Protein AF-A0A966NZ99-F1 (afdb_monomer_lite)

Secondary structure (DSSP, 8-state):
-----HHHHHHHHHHHHHHHHHHHHHHHHHHHHHHHHHHHHHHHHHHHHHHHHHHHHHHHHHHHHHHHHHHHSSB--EEEEETTEEEEE--B---

Sequence (95 aa):
MFEIDLDTAKNLSVGLIVGSVLFLLLVLKFAKSVVTKLLLVALALGVGYLAFTQRDDVNACAAKVRTLMSAEGFVKDLSCHFFGQDISMSSIDLP

Structure (mmCIF, N/CA/C/O backbone):
data_AF-A0A966NZ99-F1
#
_entry.id   AF-A0A966NZ99-F1
#
loop_
_atom_site.group_PDB
_atom_site.id
_atom_site.type_symbol
_atom_site.label_atom_id
_atom_site.label_alt_id
_atom_site.label_comp_id
_atom_site.label_asym_id
_atom_site.label_entity_id
_atom_site.label_seq_id
_atom_site.pdbx_PDB_ins_code
_atom_site.Cartn_x
_atom_site.Cartn_y
_atom_site.Cartn_z
_atom_site.occupancy
_atom_site.B_iso_or_equiv
_atom_site.auth_seq_id
_atom_site.auth_comp_id
_atom_site.auth_asym_id
_atom_site.auth_atom_id
_atom_site.pdbx_PDB_model_num
ATOM 1 N N . MET A 1 1 ? 42.167 4.356 -34.281 1.00 39.38 1 MET A N 1
ATOM 2 C CA . MET A 1 1 ? 40.826 4.129 -34.856 1.00 39.38 1 MET A CA 1
ATOM 3 C C . MET A 1 1 ? 40.282 2.870 -34.213 1.00 39.38 1 MET A C 1
ATOM 5 O O . MET A 1 1 ? 40.976 1.866 -34.247 1.00 39.38 1 MET A O 1
ATOM 9 N N . PHE A 1 2 ? 39.125 2.935 -33.553 1.00 50.53 2 PHE A N 1
ATOM 10 C CA . PHE A 1 2 ? 38.427 1.726 -33.119 1.00 50.53 2 PHE A CA 1
ATOM 11 C C . PHE A 1 2 ? 37.814 1.102 -34.371 1.00 50.53 2 PHE A C 1
ATOM 13 O O . PHE A 1 2 ? 36.762 1.540 -34.828 1.00 50.53 2 PHE A O 1
ATOM 20 N N . GLU A 1 3 ? 38.525 0.157 -34.979 1.00 58.84 3 GLU A N 1
ATOM 21 C CA . GLU A 1 3 ? 38.000 -0.652 -36.075 1.00 58.84 3 GLU A CA 1
ATOM 22 C C . GLU A 1 3 ? 37.038 -1.659 -35.441 1.00 58.84 3 GLU A C 1
ATOM 24 O O . GLU A 1 3 ? 37.412 -2.758 -35.038 1.00 58.84 3 GLU A O 1
ATOM 29 N N . ILE A 1 4 ? 35.804 -1.212 -35.194 1.00 55.56 4 ILE A N 1
ATOM 30 C CA . ILE A 1 4 ? 34.739 -2.128 -34.809 1.00 55.56 4 ILE A CA 1
ATOM 31 C C . ILE A 1 4 ? 34.416 -2.906 -36.074 1.00 55.56 4 ILE A C 1
ATOM 33 O O . ILE A 1 4 ? 33.741 -2.405 -36.972 1.00 55.56 4 ILE A O 1
ATOM 37 N N . ASP A 1 5 ? 34.971 -4.111 -36.131 1.00 65.94 5 ASP A N 1
ATOM 38 C CA . ASP A 1 5 ? 34.668 -5.115 -37.131 1.00 65.94 5 ASP A CA 1
ATOM 39 C C . ASP A 1 5 ? 33.144 -5.192 -37.338 1.00 65.94 5 ASP A C 1
ATOM 41 O O . ASP A 1 5 ? 32.361 -5.177 -36.377 1.00 65.94 5 ASP A O 1
ATOM 45 N N . LEU A 1 6 ? 32.710 -5.168 -38.598 1.00 67.50 6 LEU A N 1
ATOM 46 C CA . LEU A 1 6 ? 31.301 -5.000 -38.960 1.00 67.50 6 LEU A CA 1
ATOM 47 C C . LEU A 1 6 ? 30.433 -6.128 -38.372 1.00 67.50 6 LEU A C 1
ATOM 49 O O . LEU A 1 6 ? 29.272 -5.899 -38.014 1.00 67.50 6 LEU A O 1
ATOM 53 N N . ASP A 1 7 ? 31.013 -7.317 -38.194 1.00 71.25 7 ASP A N 1
ATOM 54 C CA . ASP A 1 7 ? 30.370 -8.446 -37.532 1.00 71.25 7 ASP A CA 1
ATOM 55 C C . ASP A 1 7 ? 30.254 -8.232 -36.018 1.00 71.25 7 ASP A C 1
ATOM 57 O O . ASP A 1 7 ? 29.213 -8.546 -35.432 1.00 71.25 7 ASP A O 1
ATOM 61 N N . THR A 1 8 ? 31.240 -7.590 -35.386 1.00 71.81 8 THR A N 1
ATOM 62 C CA . THR A 1 8 ? 31.166 -7.185 -33.970 1.00 71.81 8 THR A CA 1
ATOM 63 C C . THR A 1 8 ? 30.072 -6.140 -33.740 1.00 71.81 8 THR A C 1
ATOM 65 O O . THR A 1 8 ? 29.262 -6.299 -32.825 1.00 71.81 8 THR A O 1
ATOM 68 N N . ALA A 1 9 ? 29.972 -5.107 -34.583 1.00 72.12 9 ALA A N 1
ATOM 69 C CA . ALA A 1 9 ? 28.933 -4.074 -34.462 1.00 72.12 9 ALA A CA 1
ATOM 70 C C . ALA A 1 9 ? 27.511 -4.648 -34.620 1.00 72.12 9 ALA A C 1
ATOM 72 O O . ALA A 1 9 ? 26.571 -4.263 -33.910 1.00 72.12 9 ALA A O 1
ATOM 73 N N . LYS A 1 10 ? 27.360 -5.598 -35.545 1.00 72.12 10 LYS A N 1
ATOM 74 C CA . LYS A 1 10 ? 26.088 -6.248 -35.861 1.00 72.12 10 LYS A CA 1
ATOM 75 C C . LYS A 1 10 ? 25.653 -7.214 -34.756 1.00 72.12 10 LYS A C 1
ATOM 77 O O . LYS A 1 10 ? 24.500 -7.150 -34.330 1.00 72.12 10 LYS A O 1
ATOM 82 N N . ASN A 1 11 ? 26.563 -8.031 -34.220 1.00 79.44 11 ASN A N 1
ATOM 83 C CA . ASN A 1 11 ? 26.253 -8.898 -33.077 1.00 79.44 11 ASN A CA 1
ATOM 84 C C . ASN A 1 11 ? 25.985 -8.103 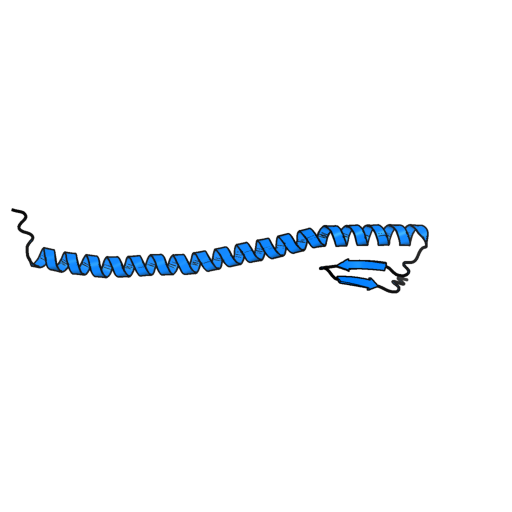-31.792 1.00 79.44 11 ASN A C 1
ATOM 86 O O . ASN A 1 11 ? 25.094 -8.466 -31.022 1.00 79.44 11 ASN A O 1
ATOM 90 N N . LEU A 1 12 ? 26.692 -6.989 -31.578 1.00 84.19 12 LEU A N 1
ATOM 91 C CA . LEU A 1 12 ? 26.452 -6.103 -30.438 1.00 84.19 12 LEU A CA 1
ATOM 92 C C . LEU A 1 12 ? 25.049 -5.480 -30.498 1.00 84.19 12 LEU A C 1
ATOM 94 O O . LEU A 1 12 ? 24.339 -5.466 -29.494 1.00 84.19 12 LEU A O 1
ATOM 98 N N . SER A 1 13 ? 24.615 -5.023 -31.679 1.00 76.75 13 SER A N 1
ATOM 99 C CA . SER A 1 13 ? 23.261 -4.477 -31.863 1.00 76.75 13 SER A CA 1
ATOM 100 C C . SER A 1 13 ? 22.175 -5.521 -31.610 1.00 76.75 13 SER A C 1
ATOM 102 O O . SER A 1 13 ? 21.198 -5.228 -30.922 1.00 76.75 13 SER A O 1
ATOM 104 N N . VAL A 1 14 ? 22.347 -6.753 -32.100 1.00 85.75 14 VAL A N 1
ATOM 105 C CA . VAL A 1 14 ? 21.399 -7.847 -31.825 1.00 85.75 14 VAL A CA 1
ATOM 106 C C . VAL A 1 14 ? 21.362 -8.167 -30.327 1.00 85.75 14 VAL A C 1
ATOM 108 O O . VAL A 1 14 ? 20.278 -8.298 -29.758 1.00 85.75 14 VAL A O 1
ATOM 111 N N . GLY A 1 15 ? 22.522 -8.208 -29.667 1.00 87.31 15 GLY A N 1
ATOM 112 C CA . GLY A 1 15 ? 22.623 -8.410 -28.222 1.00 87.31 15 GLY A CA 1
ATOM 113 C C . GLY A 1 15 ? 21.920 -7.319 -27.410 1.00 87.31 15 GLY A C 1
ATOM 114 O O . GLY A 1 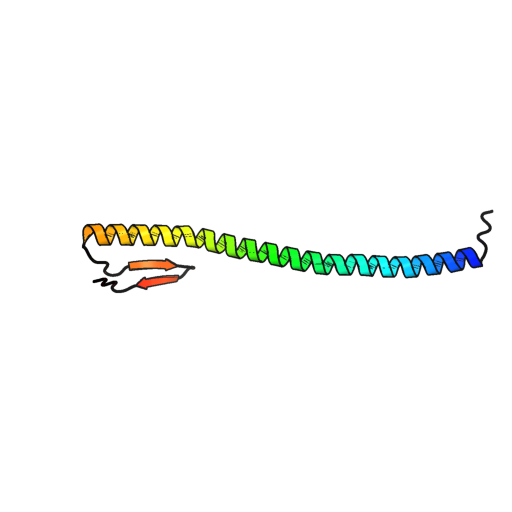15 ? 21.211 -7.631 -26.456 1.00 87.31 15 GLY A O 1
ATOM 115 N N . LEU A 1 16 ? 22.045 -6.053 -27.814 1.00 90.38 16 LEU A N 1
ATOM 116 C CA . LEU A 1 16 ? 21.367 -4.927 -27.163 1.00 90.38 16 LEU A CA 1
ATOM 117 C C . LEU A 1 16 ? 19.849 -4.969 -27.351 1.00 90.38 16 LEU A C 1
ATOM 119 O O . LEU A 1 16 ? 19.115 -4.712 -26.398 1.00 90.38 16 LEU A O 1
ATOM 123 N N . ILE A 1 17 ? 19.365 -5.321 -28.545 1.00 90.62 17 ILE A N 1
ATOM 124 C CA . ILE A 1 17 ? 17.925 -5.441 -28.812 1.00 90.62 17 ILE A CA 1
ATOM 125 C C . ILE A 1 17 ? 17.335 -6.578 -27.975 1.00 90.62 17 ILE A C 1
ATOM 127 O O . ILE A 1 17 ? 16.365 -6.370 -27.244 1.00 90.62 17 ILE A O 1
ATOM 131 N N . VAL A 1 18 ? 17.946 -7.765 -28.024 1.00 92.62 18 VAL A N 1
ATOM 132 C CA . VAL A 1 18 ? 17.487 -8.929 -27.252 1.00 92.62 18 VAL A CA 1
ATOM 133 C C . VAL A 1 18 ? 17.584 -8.654 -25.750 1.00 92.62 18 VAL A C 1
ATOM 135 O O . VAL A 1 18 ? 16.636 -8.922 -25.011 1.00 92.62 18 VAL A O 1
ATOM 138 N N . GLY A 1 19 ? 18.688 -8.059 -25.297 1.00 92.12 19 GLY A N 1
ATOM 139 C CA . GLY A 1 19 ? 18.892 -7.677 -23.902 1.00 92.12 19 GLY A CA 1
ATOM 140 C C . GLY A 1 19 ? 17.863 -6.660 -23.411 1.00 92.12 19 GLY A C 1
ATOM 141 O O . GLY A 1 19 ? 17.306 -6.834 -22.329 1.00 92.12 19 GLY A O 1
ATOM 142 N N . SER A 1 20 ? 17.547 -5.647 -24.220 1.00 90.31 20 SER A N 1
ATOM 143 C CA . SER A 1 20 ? 16.529 -4.637 -23.907 1.00 90.31 20 SER A CA 1
ATOM 144 C C . SER A 1 20 ? 15.139 -5.257 -23.765 1.00 90.31 20 SER A C 1
ATOM 146 O O . SER A 1 20 ? 14.441 -4.994 -22.785 1.00 90.31 20 SER A O 1
ATOM 148 N N . VAL A 1 21 ? 14.758 -6.155 -24.680 1.00 92.56 21 VAL A N 1
ATOM 149 C CA . VAL A 1 21 ? 13.473 -6.866 -24.606 1.00 92.56 21 VAL A CA 1
ATOM 150 C C . VAL A 1 21 ? 13.400 -7.737 -23.351 1.00 92.56 21 VAL A C 1
ATOM 152 O O . VAL A 1 21 ? 12.407 -7.678 -22.626 1.00 92.56 21 VAL A O 1
ATOM 155 N N . LEU A 1 22 ? 14.450 -8.503 -23.039 1.00 91.69 22 LEU A N 1
ATOM 156 C CA . LEU A 1 22 ? 14.494 -9.328 -21.826 1.00 91.69 22 LEU A CA 1
ATOM 157 C C . LEU A 1 22 ? 14.443 -8.485 -20.548 1.00 91.69 22 LEU A C 1
ATOM 159 O O . LEU A 1 22 ? 13.744 -8.847 -19.599 1.00 91.69 22 LEU A O 1
ATOM 163 N N . PHE A 1 23 ? 15.135 -7.348 -20.531 1.00 90.44 23 PHE A N 1
ATOM 164 C CA . PHE A 1 23 ? 15.091 -6.405 -19.421 1.00 90.44 23 PHE A CA 1
ATOM 165 C C . PHE A 1 23 ? 13.681 -5.832 -19.227 1.00 90.44 23 PHE A C 1
ATOM 167 O O . PHE A 1 23 ? 13.163 -5.840 -18.108 1.00 90.44 23 PHE A O 1
ATOM 174 N N . LEU A 1 24 ? 13.011 -5.421 -20.309 1.00 88.88 24 LEU A N 1
ATOM 175 C CA . LEU A 1 24 ? 11.631 -4.935 -20.253 1.00 88.88 24 LEU A CA 1
ATOM 176 C C . LEU A 1 24 ? 10.674 -6.008 -19.720 1.00 88.88 24 LEU A C 1
ATOM 178 O O . LEU A 1 24 ? 9.843 -5.727 -18.857 1.00 88.88 24 LEU A O 1
ATOM 182 N N . LEU A 1 25 ? 10.809 -7.249 -20.194 1.00 85.88 25 LEU A N 1
ATOM 183 C CA . LEU A 1 25 ? 9.998 -8.376 -19.729 1.00 85.88 25 LEU A CA 1
ATOM 184 C C . LEU A 1 25 ? 10.228 -8.674 -18.242 1.00 85.88 25 LEU A C 1
ATOM 186 O O . LEU A 1 25 ? 9.266 -8.953 -17.522 1.00 85.88 25 LEU A O 1
ATOM 190 N N . LEU A 1 26 ? 11.472 -8.573 -17.762 1.00 83.88 26 LEU A N 1
ATOM 191 C CA . LEU A 1 26 ? 11.798 -8.677 -16.340 1.00 83.88 26 LEU A CA 1
ATOM 192 C C . LEU A 1 26 ? 11.082 -7.592 -15.533 1.00 83.88 26 LEU A C 1
ATOM 194 O O . LEU A 1 26 ? 10.338 -7.919 -14.605 1.00 83.88 26 LEU A O 1
ATOM 198 N N . VAL A 1 27 ? 11.233 -6.322 -15.914 1.00 83.00 27 VAL A N 1
ATOM 199 C CA . VAL A 1 27 ? 10.583 -5.194 -15.227 1.00 83.00 27 VAL A CA 1
ATOM 200 C C . VAL A 1 27 ? 9.063 -5.369 -15.201 1.00 83.00 27 VAL A C 1
ATOM 202 O O . VAL A 1 27 ? 8.452 -5.241 -14.142 1.00 83.00 27 VAL A O 1
ATOM 205 N N . LEU A 1 28 ? 8.443 -5.744 -16.323 1.00 80.25 28 LEU A N 1
ATOM 206 C CA . LEU A 1 28 ? 6.994 -5.955 -16.408 1.00 80.25 28 LEU A CA 1
ATOM 207 C C . LEU A 1 28 ? 6.510 -7.140 -15.556 1.00 80.25 28 LEU A C 1
ATOM 209 O O . LEU A 1 28 ? 5.444 -7.056 -14.934 1.00 80.25 28 LEU A O 1
ATOM 213 N N . LYS A 1 29 ? 7.284 -8.232 -15.477 1.00 74.06 29 LYS A N 1
ATOM 214 C CA . LYS A 1 29 ? 6.970 -9.386 -14.616 1.00 74.06 29 LYS A CA 1
ATOM 215 C C . LYS A 1 29 ? 7.009 -8.998 -13.135 1.00 74.06 29 LYS A C 1
ATOM 217 O O . LYS A 1 29 ? 6.122 -9.390 -12.371 1.00 74.06 29 LYS A O 1
ATOM 222 N N . PHE A 1 30 ? 8.013 -8.221 -12.730 1.00 72.25 30 PHE A N 1
ATOM 223 C CA . PHE A 1 30 ? 8.136 -7.749 -11.353 1.00 72.25 30 PHE A CA 1
ATOM 224 C C . PHE A 1 30 ? 7.095 -6.686 -11.017 1.00 72.25 30 PHE A C 1
ATOM 226 O O . PHE A 1 30 ? 6.489 -6.785 -9.957 1.00 72.25 30 PHE A O 1
ATOM 233 N N . ALA A 1 31 ? 6.797 -5.753 -11.922 1.00 72.44 31 ALA A N 1
ATOM 234 C CA . ALA A 1 31 ? 5.756 -4.750 -11.720 1.00 72.44 31 ALA A CA 1
ATOM 235 C C . ALA A 1 31 ? 4.395 -5.403 -11.436 1.00 72.44 31 ALA A C 1
ATOM 237 O O . ALA A 1 31 ? 3.772 -5.093 -10.424 1.00 72.44 31 ALA A O 1
ATOM 238 N N . LYS A 1 32 ? 3.965 -6.382 -12.247 1.00 71.31 32 LYS A N 1
ATOM 239 C CA . LYS A 1 32 ? 2.707 -7.108 -11.986 1.00 71.31 32 LYS A CA 1
ATOM 240 C C . LYS A 1 32 ? 2.728 -7.858 -10.651 1.00 71.31 32 LYS A C 1
ATOM 242 O O . LYS A 1 32 ? 1.770 -7.771 -9.891 1.00 71.31 32 LYS A O 1
ATOM 247 N N . SER A 1 33 ? 3.821 -8.557 -10.346 1.00 74.44 33 SER A N 1
ATOM 248 C CA . SER A 1 33 ? 3.957 -9.317 -9.095 1.00 74.44 33 SER A CA 1
ATOM 249 C C . SER A 1 33 ? 3.952 -8.413 -7.856 1.00 74.44 33 SER A C 1
ATOM 251 O O . SER A 1 33 ? 3.303 -8.724 -6.858 1.00 74.44 33 SER A O 1
ATOM 253 N N . VAL A 1 34 ? 4.635 -7.269 -7.923 1.00 78.62 34 VAL A N 1
ATOM 254 C CA . VAL A 1 34 ? 4.711 -6.287 -6.835 1.00 78.62 34 VAL A CA 1
ATOM 255 C C . VAL A 1 34 ? 3.368 -5.593 -6.640 1.00 78.62 34 VAL A C 1
ATOM 257 O O . VAL A 1 34 ? 2.912 -5.501 -5.506 1.00 78.62 34 VAL A O 1
ATOM 260 N N . VAL A 1 35 ? 2.690 -5.182 -7.715 1.00 81.50 35 VAL A N 1
ATOM 261 C CA . VAL A 1 35 ? 1.364 -4.548 -7.624 1.00 81.50 35 VAL A CA 1
ATOM 262 C C . VAL A 1 35 ? 0.350 -5.482 -6.964 1.00 81.50 35 VAL A C 1
ATOM 264 O O . VAL A 1 35 ? -0.347 -5.060 -6.044 1.00 81.50 35 VAL A O 1
ATOM 267 N N . THR A 1 36 ? 0.301 -6.761 -7.350 1.00 83.88 36 THR A N 1
ATOM 268 C CA . THR A 1 36 ? -0.605 -7.732 -6.711 1.00 83.88 36 THR A CA 1
ATOM 269 C C . THR A 1 36 ? -0.272 -7.944 -5.234 1.00 83.88 36 THR A C 1
ATOM 271 O O . THR A 1 36 ? -1.177 -7.979 -4.402 1.00 83.88 36 THR A O 1
ATOM 274 N N . LYS A 1 37 ? 1.016 -8.048 -4.880 1.00 81.31 37 LYS A N 1
ATOM 275 C CA . LYS A 1 37 ? 1.442 -8.182 -3.477 1.00 81.31 37 LYS A CA 1
ATOM 276 C C . LYS A 1 37 ? 1.072 -6.952 -2.648 1.00 81.31 37 LYS A C 1
ATOM 278 O O . LYS A 1 37 ? 0.570 -7.107 -1.541 1.00 81.31 37 LYS A O 1
ATOM 283 N N . LEU A 1 38 ? 1.274 -5.751 -3.185 1.00 87.38 38 LEU A N 1
ATOM 284 C CA . LEU A 1 38 ? 0.906 -4.503 -2.515 1.00 87.38 38 LEU A CA 1
ATOM 285 C C . LEU A 1 38 ? -0.609 -4.367 -2.350 1.00 87.38 38 LEU A C 1
ATOM 287 O O . LEU A 1 38 ? -1.054 -3.953 -1.285 1.00 87.38 38 LEU A O 1
ATOM 291 N N . LEU A 1 39 ? -1.401 -4.774 -3.345 1.00 86.50 39 LEU A N 1
ATOM 292 C CA . LEU A 1 39 ? -2.861 -4.821 -3.232 1.00 86.50 39 LEU A CA 1
ATOM 293 C C . LEU A 1 39 ? -3.323 -5.775 -2.127 1.00 86.50 39 LEU A C 1
ATOM 295 O O . LEU A 1 39 ? -4.191 -5.411 -1.342 1.00 86.50 39 LEU A O 1
ATOM 299 N N . LEU A 1 40 ? -2.731 -6.969 -2.033 1.00 86.19 40 LEU A N 1
ATOM 300 C CA . LEU A 1 40 ? -3.047 -7.923 -0.965 1.00 86.19 40 LEU A CA 1
ATOM 301 C C . LEU A 1 40 ? -2.680 -7.377 0.418 1.00 86.19 40 LEU A C 1
ATOM 303 O O . LEU A 1 40 ? -3.463 -7.519 1.354 1.00 86.19 40 LEU A O 1
ATOM 307 N N . VAL A 1 41 ? -1.523 -6.722 0.546 1.00 90.31 41 VAL A N 1
ATOM 308 C CA . VAL A 1 41 ? -1.116 -6.063 1.796 1.00 90.31 41 VAL A CA 1
ATOM 309 C C . VAL A 1 41 ? -2.082 -4.934 2.148 1.00 90.31 41 VAL A C 1
ATOM 311 O O . VAL A 1 41 ? -2.552 -4.877 3.279 1.00 90.31 41 VAL A O 1
ATOM 314 N N . ALA A 1 42 ? -2.433 -4.072 1.193 1.00 89.38 42 ALA A N 1
ATOM 315 C CA . ALA A 1 42 ? -3.386 -2.987 1.411 1.00 89.38 42 ALA A CA 1
ATOM 316 C C . ALA A 1 42 ? -4.773 -3.513 1.809 1.00 89.38 42 ALA A C 1
ATOM 318 O O . ALA A 1 42 ? -5.387 -2.975 2.727 1.00 89.38 42 ALA A O 1
ATOM 319 N N . LEU A 1 43 ? -5.241 -4.594 1.178 1.00 92.25 43 LEU A N 1
ATOM 320 C CA . LEU A 1 43 ? -6.490 -5.259 1.541 1.00 92.25 43 LEU A CA 1
ATOM 321 C C . LEU A 1 43 ? -6.430 -5.814 2.968 1.00 92.25 43 LEU A C 1
ATOM 323 O O . LEU A 1 43 ? -7.342 -5.573 3.752 1.00 92.25 43 LEU A O 1
ATOM 327 N N . ALA A 1 44 ? -5.355 -6.520 3.324 1.00 90.25 44 ALA A N 1
ATOM 328 C CA . ALA A 1 44 ? -5.180 -7.073 4.664 1.00 90.25 44 ALA A CA 1
ATOM 329 C C . ALA A 1 44 ? -5.116 -5.973 5.735 1.00 90.25 44 ALA A C 1
ATOM 331 O O . ALA A 1 44 ? -5.746 -6.099 6.784 1.00 90.25 44 ALA A O 1
ATOM 332 N N . LEU A 1 45 ? -4.414 -4.871 5.454 1.00 92.12 45 LEU A N 1
ATOM 333 C CA . LEU A 1 45 ? -4.380 -3.695 6.324 1.00 92.12 45 LEU A CA 1
ATOM 334 C C . LEU A 1 45 ? -5.757 -3.033 6.434 1.00 92.12 45 LEU A C 1
ATOM 336 O O . LEU A 1 45 ? -6.154 -2.664 7.533 1.00 92.12 45 LEU A O 1
ATOM 340 N N . GLY A 1 46 ? -6.503 -2.925 5.333 1.00 90.25 46 GLY A N 1
ATOM 341 C CA . GLY A 1 46 ? -7.863 -2.387 5.326 1.00 90.25 46 GLY A CA 1
ATOM 342 C C . GLY A 1 46 ? 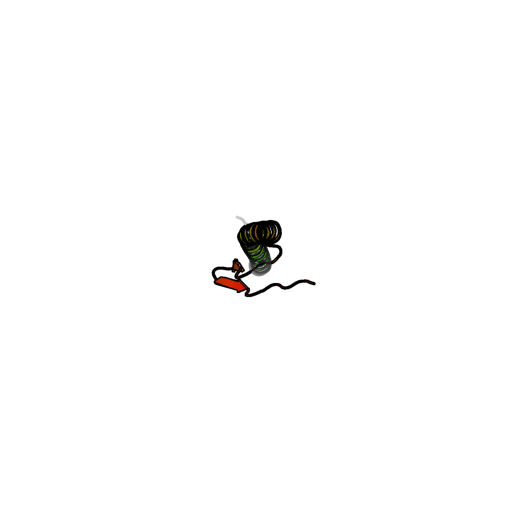-8.823 -3.229 6.164 1.00 90.25 46 GLY A C 1
ATOM 343 O O . GLY A 1 46 ? -9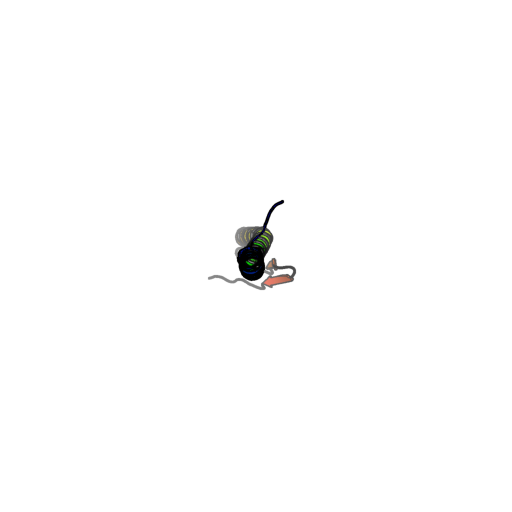.519 -2.694 7.020 1.00 90.25 46 GLY A O 1
ATOM 344 N N . VAL A 1 47 ? -8.812 -4.553 5.988 1.00 87.69 47 VAL A N 1
ATOM 345 C CA . VAL A 1 47 ? -9.616 -5.477 6.806 1.00 87.69 47 VAL A CA 1
ATOM 346 C C . VAL A 1 47 ? -9.190 -5.418 8.273 1.00 87.69 47 VAL A C 1
ATOM 348 O O . VAL A 1 47 ? -10.049 -5.357 9.147 1.00 87.69 47 VAL A O 1
ATOM 351 N N . GLY A 1 48 ? -7.886 -5.383 8.560 1.00 87.25 48 GLY A N 1
ATOM 352 C CA . GLY A 1 48 ? -7.369 -5.244 9.922 1.00 87.25 48 GLY A CA 1
ATOM 353 C C . GLY A 1 48 ? -7.786 -3.929 10.583 1.00 87.25 48 GLY A C 1
ATOM 354 O O . GLY A 1 48 ? -8.193 -3.932 11.742 1.00 87.25 48 GLY A O 1
ATOM 355 N N . TYR A 1 49 ? -7.754 -2.824 9.838 1.00 83.62 49 TYR A N 1
ATOM 356 C CA . TYR A 1 49 ? -8.219 -1.519 10.301 1.00 83.62 49 TYR A CA 1
ATOM 357 C C . TYR A 1 49 ? -9.723 -1.533 10.592 1.00 83.62 49 TYR A C 1
ATOM 359 O O . TYR A 1 49 ? -10.128 -1.148 11.684 1.00 83.62 49 TYR A O 1
ATOM 367 N N . LEU A 1 50 ? -10.538 -2.060 9.672 1.00 79.81 50 LEU A N 1
ATOM 368 C CA . LEU A 1 50 ? -11.984 -2.207 9.876 1.00 79.81 50 LEU A CA 1
ATOM 369 C C . LEU A 1 50 ? -12.318 -3.135 11.049 1.00 79.81 50 LEU A C 1
ATOM 371 O O . LEU A 1 50 ? -13.294 -2.907 11.756 1.00 79.81 50 LEU A O 1
ATOM 375 N N . ALA A 1 51 ? -11.542 -4.197 11.262 1.00 80.94 51 ALA A N 1
ATOM 376 C CA . ALA A 1 51 ? -11.710 -5.073 12.417 1.00 80.94 51 ALA A CA 1
ATOM 377 C C . ALA A 1 51 ? -11.330 -4.360 13.723 1.00 80.94 51 ALA A C 1
ATOM 379 O O . ALA A 1 51 ? -11.964 -4.589 14.750 1.00 80.94 51 ALA A O 1
ATOM 380 N N . PHE A 1 52 ? -10.321 -3.485 13.691 1.00 77.75 52 PHE A N 1
ATOM 381 C CA . PHE A 1 52 ? -9.911 -2.696 14.847 1.00 77.75 52 PHE A CA 1
ATOM 382 C C . PHE A 1 52 ? -10.961 -1.646 15.218 1.00 77.75 52 PHE A C 1
ATOM 384 O O . PHE A 1 52 ? -11.319 -1.556 16.387 1.00 77.75 52 PHE A O 1
ATOM 391 N N . THR A 1 53 ? -11.521 -0.925 14.242 1.00 75.56 53 THR A N 1
ATOM 392 C CA . THR A 1 53 ? -12.600 0.041 14.503 1.00 75.56 53 THR A CA 1
ATOM 393 C C . THR A 1 53 ? -13.863 -0.644 15.024 1.00 75.56 53 THR A C 1
ATOM 395 O O . THR A 1 53 ? -14.485 -0.148 15.954 1.00 75.56 53 THR A O 1
ATOM 398 N N . GLN A 1 54 ? -14.203 -1.829 14.507 1.00 70.69 54 GLN A N 1
ATOM 399 C CA . GLN A 1 54 ? -15.340 -2.607 15.013 1.00 70.69 54 GLN A CA 1
ATOM 400 C C . GLN A 1 54 ? -15.109 -3.183 16.416 1.00 70.69 54 GLN A C 1
ATOM 402 O O . GLN A 1 54 ? -16.068 -3.439 17.142 1.00 70.69 54 GLN A O 1
ATOM 407 N N . ARG A 1 55 ? -13.854 -3.415 16.817 1.00 79.06 55 ARG A N 1
ATOM 408 C CA . ARG A 1 55 ? -13.533 -4.032 18.111 1.00 79.06 55 ARG A CA 1
ATOM 409 C C . ARG A 1 55 ? -13.979 -3.169 19.290 1.00 79.06 55 ARG A C 1
ATOM 411 O O . ARG A 1 55 ? -14.438 -3.727 20.287 1.00 79.06 55 ARG A O 1
ATOM 418 N N . ASP A 1 56 ? -13.860 -1.851 19.179 1.00 74.75 56 ASP A N 1
ATOM 419 C CA . ASP A 1 56 ? -14.244 -0.927 20.249 1.00 74.75 56 ASP A CA 1
ATOM 420 C C . ASP A 1 56 ? -15.768 -0.878 20.423 1.00 74.75 56 ASP A C 1
ATOM 422 O O . ASP A 1 56 ? -16.261 -1.003 21.548 1.00 74.75 56 ASP A O 1
ATOM 426 N N . ASP A 1 57 ? -16.512 -0.833 19.315 1.00 72.50 57 ASP A N 1
ATOM 427 C CA . ASP A 1 57 ? -17.980 -0.859 19.314 1.00 72.50 57 ASP A CA 1
ATOM 428 C C . ASP A 1 57 ? -18.531 -2.167 19.909 1.00 72.50 57 ASP A C 1
ATOM 430 O O . ASP A 1 57 ? -19.433 -2.153 20.756 1.00 72.50 57 ASP A O 1
ATOM 434 N N . VAL A 1 58 ? -17.934 -3.311 19.547 1.00 73.88 58 VAL A N 1
ATOM 435 C CA . VAL A 1 58 ? -18.284 -4.627 20.115 1.00 73.88 58 VAL A CA 1
ATOM 436 C C . VAL A 1 58 ? -18.042 -4.645 21.625 1.00 73.88 58 VAL A C 1
ATOM 438 O O . VAL A 1 58 ? -18.873 -5.143 22.387 1.00 73.88 58 VAL A O 1
ATOM 441 N N . ASN A 1 59 ? -16.902 -4.121 22.079 1.00 75.56 59 ASN A N 1
ATOM 442 C CA . ASN A 1 59 ? -16.523 -4.177 23.488 1.00 75.56 59 ASN A CA 1
ATOM 443 C C . ASN A 1 59 ? -17.391 -3.237 24.344 1.00 75.56 59 ASN A C 1
ATOM 445 O O . ASN A 1 59 ? -17.786 -3.603 25.455 1.00 75.56 59 ASN A O 1
ATOM 449 N N . ALA A 1 60 ? -17.758 -2.070 23.806 1.00 77.12 60 ALA A N 1
ATOM 450 C CA . ALA A 1 60 ? -18.713 -1.153 24.424 1.00 77.12 60 ALA A CA 1
ATOM 451 C C . ALA A 1 60 ? -20.119 -1.771 24.515 1.00 77.12 60 ALA A C 1
ATOM 453 O O . ALA A 1 60 ? -20.750 -1.721 25.574 1.00 77.12 60 ALA A O 1
ATOM 454 N N . CYS A 1 61 ? -20.583 -2.426 23.446 1.00 75.69 61 CYS A N 1
ATOM 4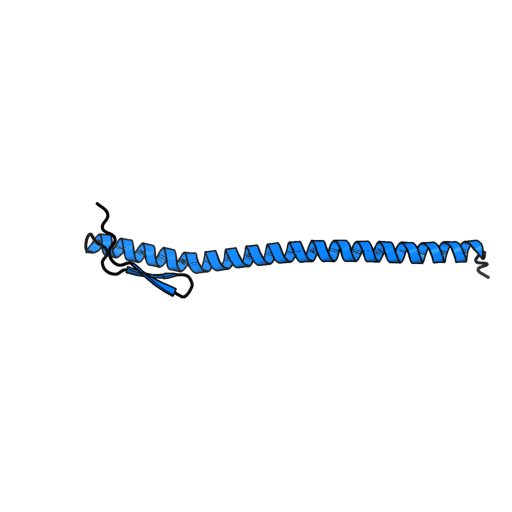55 C CA . CYS A 1 61 ? -21.846 -3.166 23.433 1.00 75.69 61 CYS A CA 1
ATOM 456 C C . CYS A 1 61 ? -21.851 -4.291 24.485 1.00 75.69 61 CYS A C 1
ATOM 458 O O . CYS A 1 61 ? -22.772 -4.387 25.299 1.00 75.69 61 CYS A O 1
ATOM 460 N N . ALA A 1 62 ? -20.781 -5.089 24.546 1.00 78.75 62 ALA A N 1
ATOM 461 C CA . ALA A 1 62 ? -20.634 -6.168 25.520 1.00 78.75 62 ALA A CA 1
ATOM 462 C C . ALA A 1 62 ? -20.628 -5.661 26.974 1.00 78.75 62 ALA A C 1
ATOM 464 O O . ALA A 1 62 ? -21.195 -6.308 27.856 1.00 78.75 62 ALA A O 1
ATOM 465 N N . ALA A 1 63 ? -20.017 -4.503 27.243 1.00 79.56 63 ALA A N 1
ATOM 466 C CA . ALA A 1 63 ? -20.070 -3.874 28.562 1.00 79.56 63 ALA A CA 1
ATOM 467 C C . ALA A 1 63 ? -21.503 -3.453 28.931 1.00 79.56 63 ALA A C 1
ATOM 469 O O . ALA A 1 63 ? -21.956 -3.750 30.036 1.00 79.56 63 ALA A O 1
ATOM 470 N N . LYS A 1 64 ? -22.238 -2.850 27.988 1.00 75.69 64 LYS A N 1
ATOM 471 C CA . LYS A 1 64 ? -23.628 -2.404 28.178 1.00 75.69 64 LYS A CA 1
ATOM 472 C C . LYS A 1 64 ? -24.583 -3.569 28.474 1.00 75.69 64 LYS A C 1
ATOM 474 O O . LYS A 1 64 ? -25.411 -3.483 29.379 1.00 75.69 64 LYS A O 1
ATOM 479 N N . VAL A 1 65 ? -24.414 -4.691 27.770 1.00 79.94 65 VAL A N 1
ATOM 480 C CA . VAL A 1 65 ? -25.151 -5.941 28.032 1.00 79.94 65 VAL A CA 1
ATOM 481 C C . VAL A 1 65 ? -24.887 -6.451 29.443 1.00 79.94 65 VAL A C 1
ATOM 483 O O . VAL A 1 65 ? -25.828 -6.750 30.174 1.00 79.94 65 VAL A O 1
ATOM 486 N N . ARG A 1 66 ? -23.615 -6.512 29.855 1.00 76.81 66 ARG A N 1
ATOM 487 C CA . ARG A 1 66 ? -23.239 -6.978 31.199 1.00 76.81 66 ARG A CA 1
ATOM 488 C C . ARG A 1 66 ? -23.832 -6.098 32.297 1.00 76.81 66 ARG A C 1
ATOM 490 O O . ARG A 1 66 ? -24.284 -6.631 33.309 1.00 76.81 66 ARG A O 1
ATOM 497 N N . THR A 1 67 ? -23.859 -4.777 32.106 1.00 77.88 67 THR A N 1
ATOM 498 C CA . THR A 1 67 ? -24.448 -3.854 33.088 1.00 77.88 67 THR A CA 1
ATOM 499 C C . THR A 1 67 ? -25.960 -4.023 33.207 1.00 77.88 67 THR A C 1
ATOM 501 O O . THR A 1 67 ? -26.460 -4.079 34.325 1.00 77.88 67 THR A O 1
ATOM 504 N N . LEU A 1 68 ? -26.673 -4.168 32.083 1.00 76.31 68 LEU A N 1
ATOM 505 C CA . LEU A 1 68 ? -28.128 -4.372 32.085 1.00 76.31 68 LEU A CA 1
ATOM 506 C C . LEU A 1 68 ? -28.502 -5.731 32.690 1.00 76.31 68 LEU A C 1
ATOM 508 O O . LEU A 1 68 ? -29.362 -5.792 33.563 1.00 76.31 68 LEU A O 1
ATOM 512 N N . MET A 1 69 ? -27.779 -6.802 32.339 1.00 73.75 69 MET A N 1
ATOM 513 C CA . MET A 1 69 ? -27.954 -8.110 32.985 1.00 73.75 69 MET A CA 1
ATOM 514 C C . MET A 1 69 ? -27.754 -8.046 34.501 1.00 73.75 69 MET A C 1
ATOM 516 O O . MET A 1 69 ? -28.527 -8.639 35.244 1.00 73.75 69 MET A O 1
ATOM 520 N N . SER A 1 70 ? -26.725 -7.332 34.964 1.00 72.81 70 SER A N 1
ATOM 521 C CA . SER A 1 70 ? -26.422 -7.235 36.399 1.00 72.81 70 SER A CA 1
ATOM 522 C C . SER A 1 70 ? -27.459 -6.415 37.172 1.00 72.81 70 SER A C 1
ATOM 524 O O . SER A 1 70 ? -27.633 -6.637 38.366 1.00 72.81 70 SER A O 1
ATOM 526 N N . ALA A 1 71 ? -28.115 -5.454 36.514 1.00 71.81 71 ALA A N 1
ATOM 527 C CA . ALA A 1 71 ? -29.073 -4.548 37.142 1.00 71.81 71 ALA A CA 1
ATOM 528 C C . ALA A 1 71 ? -3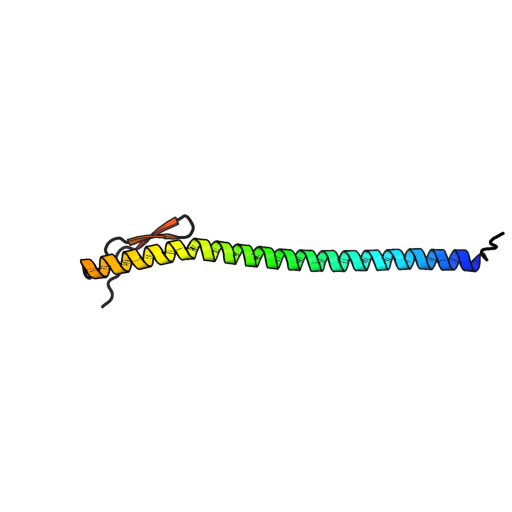0.514 -5.082 37.118 1.00 71.81 71 ALA A C 1
ATOM 530 O O . ALA A 1 71 ? -31.229 -4.939 38.107 1.00 71.81 71 ALA A O 1
ATOM 531 N N . GLU A 1 72 ? -30.941 -5.687 36.007 1.00 66.94 72 GLU A N 1
ATOM 532 C CA . GLU A 1 72 ? -32.353 -6.013 35.756 1.00 66.94 72 GLU A CA 1
ATOM 533 C C . GLU A 1 72 ? -32.601 -7.510 35.510 1.00 66.94 72 GLU A C 1
ATOM 535 O O . GLU A 1 72 ? -33.751 -7.939 35.466 1.00 66.94 72 GLU A O 1
ATOM 540 N N . GLY A 1 73 ? -31.551 -8.331 35.371 1.00 65.00 73 GLY A N 1
ATOM 541 C CA . GLY A 1 73 ? -31.669 -9.773 35.114 1.00 65.00 73 GLY A CA 1
ATOM 542 C C . GLY A 1 73 ? -32.111 -10.140 33.691 1.00 65.00 73 GLY A C 1
ATOM 543 O O . GLY A 1 73 ? -32.093 -11.315 33.341 1.00 65.00 73 GLY A O 1
ATOM 544 N N . PHE A 1 74 ? -32.458 -9.160 32.852 1.00 61.03 74 PHE A N 1
ATOM 545 C CA . PHE A 1 74 ? -32.794 -9.340 31.439 1.00 61.03 74 PHE A CA 1
ATOM 546 C C . PHE A 1 74 ? -32.413 -8.087 30.629 1.00 61.03 74 PHE A C 1
ATOM 548 O O . PHE A 1 74 ? -32.243 -7.008 31.193 1.00 61.03 74 PHE A O 1
ATOM 555 N N . VAL A 1 75 ? -32.256 -8.216 29.307 1.00 63.06 75 VAL A N 1
ATOM 556 C CA . VAL A 1 75 ? -31.879 -7.097 28.424 1.00 63.06 75 VAL A CA 1
ATOM 557 C C . VAL A 1 75 ? -33.068 -6.719 27.538 1.00 63.06 75 VAL A C 1
ATOM 559 O O . VAL A 1 75 ? -33.389 -7.435 26.586 1.00 63.06 75 VAL A O 1
ATOM 562 N N . LYS A 1 76 ? -33.721 -5.588 27.839 1.00 58.66 76 LYS A N 1
ATOM 563 C CA . LYS A 1 76 ? -34.753 -4.978 26.982 1.00 58.66 76 LYS A CA 1
ATOM 564 C C . LYS A 1 76 ? -34.136 -3.862 26.143 1.00 58.66 76 LYS A C 1
ATOM 566 O O . LYS A 1 76 ? -33.499 -2.972 26.690 1.00 58.66 76 LYS A O 1
ATOM 571 N N . ASP A 1 77 ? -34.332 -3.942 24.829 1.00 58.22 77 ASP A N 1
ATOM 572 C CA . ASP A 1 77 ? -33.931 -2.941 23.831 1.00 58.22 77 ASP A CA 1
ATOM 573 C C . ASP A 1 77 ? -32.447 -2.539 23.883 1.00 58.22 77 ASP A C 1
ATOM 575 O O . ASP A 1 77 ? -32.060 -1.443 24.298 1.00 58.22 77 ASP A O 1
ATOM 579 N N . LEU A 1 78 ? -31.586 -3.442 23.406 1.00 69.00 78 LEU A N 1
ATOM 580 C CA . LEU A 1 78 ? -30.169 -3.153 23.224 1.00 69.00 78 LEU A CA 1
ATOM 581 C C . LEU A 1 78 ? -29.918 -2.640 21.802 1.00 69.00 78 LEU A C 1
ATOM 583 O O . LEU A 1 78 ? -29.919 -3.413 20.847 1.00 69.00 78 LEU A O 1
ATOM 587 N N . SER A 1 79 ? -29.642 -1.343 21.675 1.00 66.94 79 SER A N 1
ATOM 588 C CA . SER A 1 79 ? -29.131 -0.759 20.431 1.00 66.94 79 SER A CA 1
ATOM 589 C C . SER A 1 79 ? -27.607 -0.722 20.466 1.00 66.94 79 SER A C 1
ATOM 591 O O . SER A 1 79 ? -27.023 -0.023 21.305 1.00 66.94 79 SER A O 1
ATOM 593 N N . CYS A 1 80 ? -26.971 -1.466 19.562 1.00 68.81 80 CYS A N 1
ATOM 594 C CA . CYS A 1 80 ? -25.527 -1.441 19.364 1.00 68.81 80 CYS A CA 1
ATOM 595 C C . CYS A 1 80 ? -25.197 -0.969 17.951 1.00 68.81 80 CYS A C 1
ATOM 597 O O . CYS A 1 80 ? -25.717 -1.487 16.964 1.00 68.81 80 CYS A O 1
ATOM 599 N N . HIS A 1 81 ? -24.315 0.021 17.870 1.00 70.88 81 HIS A N 1
ATOM 600 C CA . HIS A 1 81 ? -23.818 0.537 16.608 1.00 70.88 81 HIS A CA 1
ATOM 601 C C . HIS A 1 81 ? -22.798 -0.453 16.038 1.00 70.88 81 HIS A C 1
ATOM 603 O O . HIS A 1 81 ? -21.796 -0.745 16.683 1.00 70.88 81 HIS A O 1
ATOM 609 N N . PHE A 1 82 ? -23.064 -1.007 14.860 1.00 65.50 82 PHE A N 1
ATOM 610 C CA . PHE A 1 82 ? -22.160 -1.910 14.155 1.00 65.50 82 PHE A CA 1
ATOM 611 C C . PHE A 1 82 ? -22.006 -1.429 12.719 1.00 65.50 82 PHE A C 1
ATOM 613 O O . PHE A 1 82 ? -22.978 -1.312 11.980 1.00 65.50 82 PHE A O 1
ATOM 620 N N . PHE A 1 83 ? -20.765 -1.180 12.300 1.00 66.69 83 PHE A N 1
ATOM 621 C CA . PHE A 1 83 ? -20.442 -0.910 10.896 1.00 66.69 83 PHE A CA 1
ATOM 622 C C . PHE A 1 83 ? -21.195 0.295 10.285 1.00 66.69 83 PHE A C 1
ATOM 624 O O . PHE A 1 83 ? -21.549 0.284 9.107 1.00 66.69 83 PHE A O 1
ATOM 631 N N . GLY A 1 84 ? -21.459 1.340 11.082 1.00 62.66 84 GLY A N 1
ATOM 632 C CA . GLY A 1 84 ? -22.218 2.516 10.635 1.00 62.66 84 GLY A CA 1
ATOM 633 C C . GLY A 1 84 ? -23.739 2.337 10.662 1.00 62.66 84 GLY A C 1
ATOM 634 O O . GLY A 1 84 ? -24.461 3.220 10.201 1.00 62.66 84 GLY A O 1
ATOM 635 N N . GLN A 1 85 ? -24.235 1.208 11.173 1.00 60.41 85 GLN A N 1
ATOM 636 C CA . GLN A 1 85 ? -25.657 0.912 11.297 1.00 60.41 85 GLN A CA 1
ATOM 637 C C . GLN A 1 85 ? -26.012 0.588 12.747 1.00 60.41 85 GLN A C 1
ATOM 639 O O . GLN A 1 85 ? -25.352 -0.209 13.410 1.00 60.41 85 GLN A O 1
ATOM 644 N N . ASP A 1 86 ? -27.087 1.192 13.242 1.00 64.88 86 ASP A N 1
ATOM 645 C CA . ASP A 1 86 ? -27.631 0.870 14.556 1.00 64.88 86 ASP A CA 1
ATOM 646 C C . ASP A 1 86 ? -28.435 -0.430 14.474 1.00 64.88 86 ASP A C 1
ATOM 648 O O . ASP A 1 86 ? -29.523 -0.481 13.897 1.00 64.88 86 ASP A O 1
ATOM 652 N N . ILE A 1 87 ? -27.880 -1.503 15.037 1.00 64.75 87 ILE A N 1
ATOM 653 C CA . ILE A 1 87 ? -28.566 -2.785 15.170 1.00 64.75 87 ILE A CA 1
ATOM 654 C C . ILE A 1 87 ? -29.299 -2.755 16.514 1.00 64.75 87 ILE A C 1
ATOM 656 O O . ILE A 1 87 ? -28.676 -2.819 17.576 1.00 64.75 87 ILE A O 1
ATOM 660 N N . SER A 1 88 ? -30.627 -2.652 16.468 1.00 61.47 88 SER A N 1
ATOM 661 C CA . SER A 1 88 ? -31.476 -2.796 17.652 1.00 61.47 88 SER A CA 1
ATOM 662 C C . SER A 1 88 ? -31.878 -4.260 17.810 1.00 61.47 88 SER A C 1
ATOM 664 O O . SER A 1 88 ? -32.558 -4.819 16.947 1.00 61.47 88 SER A O 1
ATOM 666 N N . MET A 1 89 ? -31.422 -4.900 18.886 1.00 61.56 89 MET A N 1
ATOM 667 C CA . MET A 1 89 ? -31.852 -6.243 19.265 1.00 61.56 89 MET A CA 1
ATOM 668 C C . MET A 1 89 ? -32.934 -6.136 20.338 1.00 61.56 89 MET A C 1
ATOM 670 O O . MET A 1 89 ? -32.662 -5.778 21.488 1.00 61.56 89 MET A O 1
ATOM 674 N N . SER A 1 90 ? -34.170 -6.459 19.959 1.00 54.62 90 SER A N 1
ATOM 675 C CA . SER A 1 90 ? -35.275 -6.598 20.904 1.00 54.62 90 SER A CA 1
ATOM 676 C C . SER A 1 90 ? -35.271 -8.014 21.486 1.00 54.62 90 SER A C 1
ATOM 678 O O . SER A 1 90 ? -35.413 -8.994 20.758 1.00 54.62 90 SER A O 1
ATOM 680 N N . SER A 1 91 ? -35.108 -8.075 22.811 1.00 51.31 91 SER A N 1
ATOM 681 C CA . SER A 1 91 ? -35.185 -9.241 23.708 1.00 51.31 91 SER A CA 1
ATOM 682 C C . SER A 1 91 ? -34.187 -10.381 23.458 1.00 51.31 91 SER A C 1
ATOM 684 O O . SER A 1 91 ? -34.340 -11.183 22.541 1.00 51.31 91 SER A O 1
ATOM 686 N N . ILE A 1 92 ? -33.202 -10.499 24.356 1.00 57.09 92 ILE A N 1
ATOM 687 C CA . ILE A 1 92 ? -32.466 -11.747 24.609 1.00 57.09 92 ILE A CA 1
ATOM 688 C C . ILE A 1 92 ? -33.024 -12.319 25.916 1.00 57.09 92 ILE A C 1
ATOM 690 O O . ILE A 1 92 ? -32.641 -11.879 26.998 1.00 57.09 92 ILE A O 1
ATOM 694 N N . ASP A 1 93 ? -33.949 -13.270 25.798 1.00 50.09 93 ASP A N 1
ATOM 695 C CA . ASP A 1 93 ? -34.329 -14.182 26.881 1.00 50.09 93 ASP A CA 1
ATOM 696 C C . ASP A 1 93 ? -33.428 -15.418 26.749 1.00 50.09 93 ASP A C 1
ATOM 698 O O . ASP A 1 93 ? -33.613 -16.239 25.846 1.00 50.09 93 ASP A O 1
ATOM 702 N N . LEU A 1 94 ? -32.395 -15.516 27.591 1.00 47.50 94 LEU A N 1
ATOM 703 C CA . LEU A 1 94 ? -31.678 -16.777 27.789 1.00 47.50 94 LEU A CA 1
ATOM 704 C C . LEU A 1 94 ? -32.287 -17.482 29.016 1.00 47.50 94 LEU A C 1
ATOM 706 O O . LEU A 1 94 ? -32.528 -16.798 30.012 1.00 47.50 94 LEU A O 1
ATOM 710 N N . PRO A 1 95 ? -32.543 -18.802 28.947 1.00 47.22 95 PRO A N 1
ATOM 711 C CA . PRO A 1 95 ? -33.048 -19.591 30.071 1.00 47.22 95 PRO A CA 1
ATOM 712 C C . PRO A 1 95 ? -32.057 -19.691 31.238 1.00 47.22 95 PRO A C 1
ATOM 714 O O . PRO A 1 95 ? -30.831 -19.576 30.998 1.00 47.22 95 PRO A O 1
#

Foldseek 3Di:
DPPCPPVNVVVVVVVVVVVVVVVVVVVVVVVVVVVVVVVVVVVVVVVVVLVVVQVVQVVVLVVVQVVCCVPPVWDAWRFGDGPNDTDTDGTDDDD

pLDDT: mean 74.58, std 12.19, range [39.38, 92.62]

Radius of gyration: 32.27 Å; chains: 1; bounding box: 76×24×76 Å